Protein AF-A0A562IW17-F1 (afdb_monomer_lite)

Organism: NCBI:txid1181884

pLDDT: mean 77.41, std 18.96, range [35.94, 96.44]

Structure (mmCIF, N/CA/C/O backbone):
data_AF-A0A562IW17-F1
#
_entry.id   AF-A0A562IW17-F1
#
loop_
_atom_site.group_PDB
_atom_site.id
_atom_site.type_symbol
_atom_site.label_atom_id
_atom_site.label_alt_id
_atom_site.label_comp_id
_atom_site.label_asym_id
_atom_site.label_entity_id
_atom_site.label_seq_id
_atom_site.pdbx_PDB_ins_code
_atom_site.Cartn_x
_atom_site.Cartn_y
_atom_site.Cartn_z
_atom_site.occupancy
_atom_site.B_iso_or_equiv
_atom_site.auth_seq_id
_atom_site.auth_comp_id
_atom_site.auth_asym_id
_atom_site.auth_atom_id
_atom_site.pdbx_PDB_model_num
ATOM 1 N N . MET A 1 1 ? 19.252 6.680 4.451 1.00 44.06 1 MET A N 1
ATOM 2 C CA . MET A 1 1 ? 18.590 5.491 5.028 1.00 44.06 1 MET A CA 1
ATOM 3 C C . MET A 1 1 ? 17.236 5.353 4.352 1.00 44.06 1 MET A C 1
ATOM 5 O O . MET A 1 1 ? 16.424 6.248 4.563 1.00 44.06 1 MET A O 1
ATOM 9 N N . PRO A 1 2 ? 16.990 4.347 3.496 1.00 60.38 2 PRO A N 1
ATOM 10 C CA . PRO A 1 2 ? 15.652 4.152 2.946 1.00 60.38 2 PRO A CA 1
ATOM 11 C C . PRO A 1 2 ? 14.696 3.833 4.102 1.00 60.38 2 PRO A C 1
ATOM 13 O O . PRO A 1 2 ? 14.867 2.837 4.803 1.00 60.38 2 PRO A O 1
ATOM 16 N N . PHE A 1 3 ? 13.735 4.721 4.358 1.00 70.06 3 PHE A N 1
ATOM 17 C CA . PHE A 1 3 ? 12.690 4.489 5.348 1.00 70.06 3 PHE A CA 1
ATOM 18 C C . PHE A 1 3 ? 11.500 3.874 4.619 1.00 70.06 3 PHE A C 1
ATOM 20 O O . PHE A 1 3 ? 10.730 4.577 3.974 1.00 70.06 3 PHE A O 1
ATOM 27 N N . THR A 1 4 ? 11.361 2.554 4.715 1.00 71.38 4 THR A N 1
ATOM 28 C CA . THR A 1 4 ? 10.286 1.774 4.072 1.00 71.38 4 THR A CA 1
ATOM 29 C C . THR A 1 4 ? 8.886 2.273 4.436 1.00 71.38 4 THR A C 1
ATOM 31 O O . THR A 1 4 ? 7.946 2.148 3.657 1.00 71.38 4 THR A O 1
ATOM 34 N N . LEU A 1 5 ? 8.742 2.896 5.608 1.00 81.00 5 LEU A N 1
ATOM 35 C CA . LEU A 1 5 ? 7.483 3.466 6.078 1.00 81.00 5 LEU A CA 1
ATOM 36 C C . LEU A 1 5 ? 7.289 4.944 5.693 1.00 81.00 5 LEU A C 1
ATOM 38 O O . LEU A 1 5 ? 6.293 5.537 6.101 1.00 81.00 5 LEU A O 1
ATOM 42 N N . ALA A 1 6 ? 8.190 5.554 4.912 1.00 88.25 6 ALA A N 1
ATOM 43 C CA . ALA A 1 6 ? 8.067 6.955 4.493 1.00 88.25 6 ALA A CA 1
ATOM 44 C C . ALA A 1 6 ? 6.806 7.177 3.656 1.00 88.25 6 ALA A C 1
ATOM 46 O O . ALA A 1 6 ? 6.032 8.094 3.925 1.00 88.25 6 ALA A O 1
ATOM 47 N N . HIS A 1 7 ? 6.567 6.291 2.693 1.00 88.88 7 HIS A N 1
ATOM 48 C CA . HIS A 1 7 ? 5.412 6.339 1.808 1.00 88.88 7 HIS A CA 1
ATOM 49 C C . HIS A 1 7 ? 4.069 6.258 2.553 1.00 88.88 7 HIS A C 1
ATOM 51 O O . HIS A 1 7 ? 3.273 7.197 2.445 1.00 88.88 7 HIS A O 1
ATOM 57 N N . PRO A 1 8 ? 3.808 5.235 3.392 1.00 90.12 8 PRO A N 1
ATOM 58 C CA . PRO A 1 8 ? 2.576 5.207 4.174 1.00 90.12 8 PRO A CA 1
ATOM 59 C C . PRO A 1 8 ? 2.509 6.333 5.219 1.00 90.12 8 PRO A C 1
ATOM 61 O O . PRO A 1 8 ? 1.413 6.778 5.564 1.00 90.12 8 PRO A O 1
ATOM 64 N N . ALA A 1 9 ? 3.647 6.842 5.710 1.00 91.12 9 ALA A N 1
ATOM 65 C CA . ALA A 1 9 ? 3.659 8.005 6.595 1.00 91.12 9 ALA A CA 1
ATOM 66 C C . ALA A 1 9 ? 3.199 9.289 5.878 1.00 91.12 9 ALA A C 1
ATOM 68 O O . ALA A 1 9 ? 2.490 10.101 6.476 1.00 91.12 9 ALA A O 1
ATOM 69 N N . ALA A 1 10 ? 3.530 9.454 4.594 1.00 92.00 10 ALA A N 1
ATOM 70 C CA . ALA A 1 10 ? 3.146 10.621 3.799 1.00 92.00 10 ALA A CA 1
ATOM 71 C C . ALA A 1 10 ? 1.622 10.758 3.633 1.00 92.00 10 ALA A C 1
ATOM 73 O O . ALA A 1 10 ? 1.105 11.872 3.552 1.00 92.00 10 ALA A O 1
ATOM 74 N N . VAL A 1 11 ? 0.880 9.643 3.651 1.00 93.50 11 VAL A N 1
ATOM 75 C CA . VAL A 1 11 ? -0.589 9.653 3.531 1.00 93.50 11 VAL A CA 1
ATOM 76 C C . VAL A 1 11 ? -1.324 9.792 4.870 1.00 93.50 11 VAL A C 1
ATOM 78 O O . VAL A 1 11 ? -2.547 9.944 4.875 1.00 93.50 11 VAL A O 1
ATOM 81 N N . LEU A 1 12 ? -0.620 9.810 6.013 1.00 92.88 12 LEU A N 1
ATOM 82 C CA . LEU A 1 12 ? -1.234 9.966 7.343 1.00 92.88 12 LEU A CA 1
ATOM 83 C C . LEU A 1 12 ? -2.158 11.194 7.469 1.00 92.88 12 LEU A C 1
ATOM 85 O O . LEU A 1 12 ? -3.238 11.050 8.052 1.00 92.88 12 LEU A O 1
ATOM 89 N N . PRO A 1 13 ? -1.821 12.384 6.928 1.00 92.38 13 PRO A N 1
ATOM 90 C CA . PRO A 1 13 ? -2.718 13.538 6.982 1.00 92.38 13 PRO A CA 1
ATOM 91 C C . PRO A 1 13 ? -4.036 13.303 6.228 1.00 92.38 13 PRO A C 1
ATOM 93 O O . PRO A 1 13 ? -5.086 13.786 6.658 1.00 92.38 13 PRO A O 1
ATOM 96 N N . LEU A 1 14 ? -4.003 12.513 5.147 1.00 91.38 14 LEU A N 1
ATOM 97 C CA . LEU A 1 14 ? -5.169 12.198 4.320 1.00 91.38 14 LEU A CA 1
ATOM 98 C C . LEU A 1 14 ? -6.089 11.161 4.976 1.00 91.38 14 LEU A C 1
ATOM 100 O O . LEU A 1 14 ? -7.264 11.091 4.624 1.00 91.38 14 LEU A O 1
ATOM 104 N N . LEU A 1 15 ? -5.625 10.419 5.986 1.00 89.75 15 LEU A N 1
ATOM 105 C CA . LEU A 1 15 ? -6.469 9.471 6.729 1.00 89.75 15 LEU A CA 1
ATOM 106 C C . LEU A 1 15 ? -7.619 10.146 7.496 1.00 89.75 15 LEU A C 1
ATOM 108 O O . LEU A 1 15 ? -8.542 9.473 7.952 1.00 89.7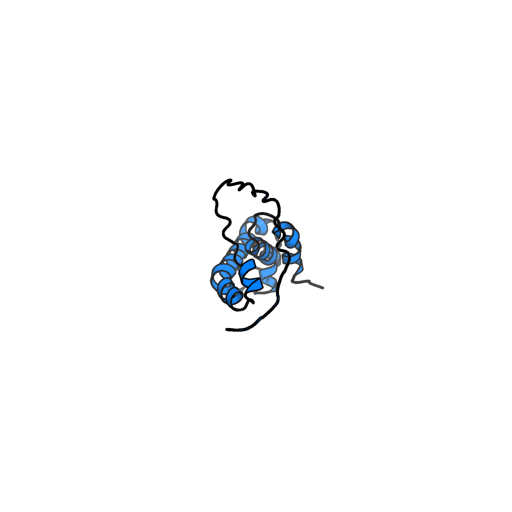5 15 LEU A O 1
ATOM 112 N N . ARG A 1 16 ? -7.578 11.476 7.649 1.00 87.81 16 ARG A N 1
ATOM 113 C CA . ARG A 1 16 ? -8.654 12.277 8.258 1.00 87.81 16 ARG A CA 1
ATOM 114 C C . ARG A 1 16 ? -9.785 12.622 7.276 1.00 87.81 16 ARG A C 1
ATOM 116 O O . ARG A 1 16 ? -10.794 13.187 7.690 1.00 87.81 16 ARG A O 1
ATOM 123 N N . THR A 1 17 ? -9.618 12.307 5.994 1.00 90.38 17 THR A N 1
ATOM 124 C CA . THR A 1 17 ? -10.589 12.552 4.914 1.00 90.38 17 THR A CA 1
ATOM 125 C C . THR A 1 17 ? -11.526 11.340 4.741 1.00 90.38 17 THR A C 1
ATOM 127 O O . THR A 1 17 ? -11.304 10.305 5.372 1.00 90.38 17 THR A O 1
ATOM 130 N N . PRO A 1 18 ? -12.594 11.408 3.918 1.00 90.31 18 PRO A N 1
ATOM 131 C CA . PRO A 1 18 ? -13.452 10.244 3.662 1.00 90.31 18 PRO A CA 1
ATOM 132 C C . PRO A 1 18 ? -12.815 9.167 2.762 1.00 90.31 18 PRO A C 1
ATOM 134 O O . PRO A 1 18 ? -13.495 8.204 2.410 1.00 90.31 18 PRO A O 1
ATOM 137 N N . LEU A 1 19 ? -11.544 9.308 2.374 1.00 90.12 19 LEU A N 1
ATOM 138 C CA . LEU A 1 19 ? -10.837 8.327 1.554 1.00 90.12 19 LEU A CA 1
ATOM 139 C C . LEU A 1 19 ? -10.591 7.022 2.324 1.00 90.12 19 LEU A C 1
ATOM 141 O O . LEU A 1 19 ? -10.396 7.021 3.539 1.00 90.12 19 LEU A O 1
ATOM 145 N N . ALA A 1 20 ? -10.575 5.899 1.605 1.00 91.38 20 ALA A N 1
ATOM 146 C CA . ALA A 1 20 ? -10.315 4.593 2.198 1.00 91.38 20 ALA A CA 1
ATOM 147 C C . ALA A 1 20 ? -8.844 4.491 2.661 1.00 91.38 20 ALA A C 1
ATOM 149 O O . ALA A 1 20 ? -7.947 4.529 1.814 1.00 91.38 20 ALA A O 1
ATOM 150 N N . PRO A 1 21 ? -8.565 4.291 3.968 1.00 91.81 21 PRO A N 1
ATOM 151 C CA . PRO A 1 21 ? -7.195 4.221 4.484 1.00 91.81 21 PRO A CA 1
ATOM 152 C C . PRO A 1 21 ? -6.334 3.155 3.803 1.00 91.81 21 PRO A C 1
ATOM 154 O O . PRO A 1 21 ? -5.180 3.403 3.471 1.00 91.81 21 PRO A O 1
ATOM 157 N N . SER A 1 22 ? -6.908 1.976 3.545 1.00 93.06 22 SER A N 1
ATOM 158 C CA . SER A 1 22 ? -6.206 0.880 2.874 1.00 93.06 22 SER A CA 1
ATOM 159 C C . SER A 1 22 ? -5.842 1.213 1.427 1.00 93.06 22 SER A C 1
ATOM 161 O O . SER A 1 22 ? -4.802 0.768 0.960 1.00 93.06 22 SER A O 1
ATOM 163 N N . ALA A 1 23 ? -6.664 2.005 0.730 1.00 93.75 23 ALA A N 1
ATOM 164 C CA . ALA A 1 23 ? -6.375 2.435 -0.637 1.00 93.75 23 ALA A CA 1
ATOM 165 C C . ALA A 1 23 ? -5.252 3.479 -0.669 1.00 93.75 23 ALA A C 1
ATOM 167 O O . ALA A 1 23 ? -4.363 3.385 -1.507 1.00 93.75 23 ALA A O 1
ATOM 168 N N . LEU A 1 24 ? -5.249 4.424 0.280 1.00 94.00 24 LEU A N 1
ATOM 169 C CA . LEU A 1 24 ? -4.173 5.409 0.425 1.00 94.00 24 LEU A CA 1
ATOM 170 C C . LEU A 1 24 ? -2.821 4.737 0.685 1.00 94.00 24 LEU A C 1
ATOM 172 O O . LEU A 1 24 ? -1.833 5.066 0.037 1.00 94.00 24 LEU A O 1
ATOM 176 N N . VAL A 1 25 ? -2.791 3.764 1.598 1.00 94.12 25 VAL A N 1
ATOM 177 C CA . VAL A 1 25 ? -1.572 3.002 1.896 1.00 94.12 25 VAL A CA 1
ATOM 178 C C . VAL A 1 25 ? -1.142 2.169 0.687 1.00 94.12 25 VAL A C 1
ATOM 180 O O . VAL A 1 25 ? 0.014 2.259 0.285 1.00 94.12 25 VAL A O 1
ATOM 183 N N . ALA A 1 26 ? -2.059 1.415 0.070 1.00 94.62 26 ALA A N 1
ATOM 184 C CA . ALA A 1 26 ? -1.745 0.596 -1.102 1.00 94.62 26 ALA A CA 1
ATOM 185 C C . ALA A 1 26 ? -1.198 1.433 -2.270 1.00 94.62 26 ALA A C 1
ATOM 187 O O . ALA A 1 26 ? -0.183 1.062 -2.848 1.00 94.62 26 ALA A O 1
ATOM 188 N N . GLY A 1 27 ? -1.812 2.583 -2.566 1.00 93.19 27 GLY A N 1
ATOM 189 C CA . GLY A 1 27 ? -1.333 3.500 -3.602 1.00 93.19 27 GLY A CA 1
ATOM 190 C C . GLY A 1 27 ? 0.024 4.122 -3.270 1.00 93.19 27 GLY A C 1
ATOM 191 O O . GLY A 1 27 ? 0.867 4.228 -4.148 1.00 93.19 27 GLY A O 1
ATOM 192 N N . SER A 1 28 ? 0.278 4.466 -2.002 1.00 93.81 28 SER A N 1
ATOM 193 C CA . SER A 1 28 ? 1.581 5.015 -1.595 1.00 93.81 28 SER A CA 1
ATOM 194 C C . SER A 1 28 ? 2.733 4.013 -1.729 1.00 93.81 28 SER A C 1
ATOM 196 O O . SER A 1 28 ? 3.859 4.419 -1.977 1.00 93.81 28 SER A O 1
ATOM 198 N N . VAL A 1 29 ? 2.458 2.714 -1.570 1.00 93.56 29 VAL A N 1
ATOM 199 C CA . VAL A 1 29 ? 3.466 1.640 -1.629 1.00 93.56 29 VAL A CA 1
ATOM 200 C C . VAL A 1 29 ? 3.630 1.076 -3.047 1.00 93.56 29 VAL A C 1
ATOM 202 O O . VAL A 1 29 ? 4.654 0.471 -3.346 1.00 93.56 29 VAL A O 1
ATOM 205 N N . ALA A 1 30 ? 2.646 1.276 -3.928 1.00 93.69 30 ALA A N 1
ATOM 206 C CA . ALA A 1 30 ? 2.629 0.734 -5.285 1.00 93.69 30 ALA A CA 1
ATOM 207 C C . ALA A 1 30 ? 3.903 1.001 -6.119 1.00 93.69 30 ALA A C 1
ATOM 209 O O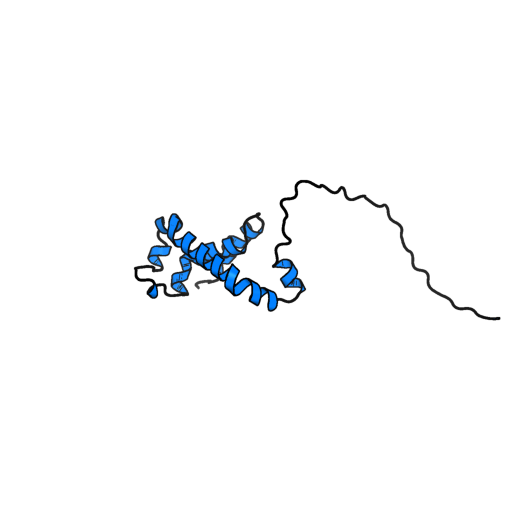 . ALA A 1 30 ? 4.448 0.019 -6.631 1.00 93.69 30 ALA A O 1
ATOM 210 N N . PRO A 1 31 ? 4.431 2.241 -6.229 1.00 90.25 31 PRO A N 1
ATOM 211 C CA . PRO A 1 31 ? 5.605 2.500 -7.070 1.00 90.25 31 PRO A CA 1
ATOM 212 C C . PRO A 1 31 ? 6.888 1.835 -6.543 1.00 90.25 31 PRO A C 1
ATOM 214 O O . PRO A 1 31 ? 7.794 1.525 -7.316 1.00 90.25 31 PRO A O 1
ATOM 217 N N . ASP A 1 32 ? 6.945 1.539 -5.242 1.00 89.75 32 ASP A N 1
ATOM 218 C CA . ASP A 1 32 ? 8.075 0.867 -4.595 1.00 89.75 32 ASP A CA 1
ATOM 219 C C . ASP A 1 32 ? 7.974 -0.662 -4.626 1.00 89.75 32 ASP A C 1
ATOM 221 O O . ASP A 1 32 ? 8.910 -1.349 -4.214 1.00 89.75 32 ASP A O 1
ATOM 225 N N . LEU A 1 33 ? 6.855 -1.234 -5.085 1.00 89.50 33 LEU A N 1
ATOM 226 C CA . LEU A 1 33 ? 6.658 -2.683 -5.069 1.00 89.50 33 LEU A CA 1
ATOM 227 C C . LEU A 1 33 ? 7.820 -3.471 -5.707 1.00 89.50 33 LEU A C 1
ATOM 229 O O . LEU A 1 33 ? 8.225 -4.461 -5.089 1.00 89.50 33 LEU A O 1
ATOM 233 N N . PRO A 1 34 ? 8.413 -3.046 -6.848 1.00 88.25 34 PRO A N 1
ATOM 234 C CA . PRO A 1 34 ? 9.539 -3.755 -7.459 1.00 88.25 34 PRO A CA 1
ATOM 235 C C . PRO A 1 34 ? 10.772 -3.881 -6.552 1.00 88.25 34 PRO A C 1
ATOM 237 O O . PRO A 1 34 ? 11.588 -4.778 -6.757 1.00 88.25 34 PRO A O 1
ATOM 240 N N . TYR A 1 35 ? 10.910 -3.014 -5.541 1.00 86.31 35 TYR A N 1
ATOM 241 C CA . TYR A 1 35 ? 11.977 -3.104 -4.544 1.00 86.31 35 TYR A CA 1
ATOM 242 C C . TYR A 1 35 ? 11.760 -4.266 -3.559 1.00 86.31 35 TYR A C 1
ATOM 244 O O . TYR A 1 35 ? 12.720 -4.893 -3.116 1.00 86.31 35 TYR A O 1
ATOM 252 N N . TYR A 1 36 ? 10.504 -4.572 -3.215 1.00 84.44 36 TYR A N 1
ATOM 253 C CA . TYR A 1 36 ? 10.152 -5.611 -2.236 1.00 84.44 36 TYR A CA 1
ATOM 254 C C . TYR A 1 36 ? 9.862 -6.969 -2.873 1.00 84.44 36 TYR A C 1
ATOM 256 O O . TYR A 1 36 ? 10.137 -8.011 -2.280 1.00 84.44 36 TYR A O 1
ATOM 264 N N . ALA A 1 37 ? 9.277 -6.958 -4.066 1.00 85.69 37 ALA A N 1
ATOM 265 C CA . ALA A 1 37 ? 8.905 -8.146 -4.808 1.00 85.69 37 ALA A CA 1
ATOM 266 C C . ALA A 1 37 ? 9.289 -7.939 -6.269 1.00 85.69 37 ALA A C 1
ATOM 268 O O . ALA A 1 37 ? 8.709 -7.102 -6.959 1.00 85.69 37 ALA A O 1
ATOM 269 N N . SER A 1 38 ? 10.257 -8.723 -6.745 1.00 82.88 38 SER A N 1
ATOM 270 C CA . SER A 1 38 ? 10.614 -8.713 -8.161 1.00 82.88 38 SER A CA 1
ATOM 271 C C . SER A 1 38 ? 9.384 -9.065 -8.997 1.00 82.88 38 SER A C 1
ATOM 273 O O . SER A 1 38 ? 8.755 -10.101 -8.780 1.00 82.88 38 SER A O 1
ATOM 275 N N . LEU A 1 39 ? 9.051 -8.203 -9.957 1.00 82.25 39 LEU A N 1
ATOM 276 C CA . LEU A 1 39 ? 7.972 -8.415 -10.925 1.00 82.25 39 LEU A CA 1
ATOM 277 C C . LEU A 1 39 ? 8.482 -9.036 -12.234 1.00 82.25 39 LEU A C 1
ATOM 279 O O . LEU A 1 39 ? 7.716 -9.192 -13.179 1.00 82.25 39 LEU A O 1
ATOM 283 N N . GLN A 1 40 ? 9.758 -9.436 -12.295 1.00 80.06 40 GLN A N 1
ATOM 284 C CA . GLN A 1 40 ? 10.376 -10.005 -13.501 1.00 80.06 40 GLN A CA 1
ATOM 285 C C . GLN A 1 40 ? 9.659 -11.266 -14.009 1.00 80.06 40 GLN A C 1
ATOM 287 O O . GLN A 1 40 ? 9.683 -11.559 -15.201 1.00 80.06 40 GLN A O 1
ATOM 292 N N . TRP A 1 41 ? 8.983 -11.996 -13.120 1.00 79.94 41 TRP A N 1
ATOM 293 C CA . TRP A 1 41 ? 8.214 -13.190 -13.468 1.00 79.94 41 TRP A CA 1
ATOM 294 C C . TRP A 1 41 ? 6.932 -12.896 -14.267 1.00 79.94 41 TRP A C 1
ATOM 296 O O . TRP A 1 41 ? 6.384 -13.823 -14.858 1.00 79.94 41 TRP A O 1
ATOM 306 N N . LEU A 1 42 ? 6.459 -11.641 -14.327 1.00 79.50 42 LEU A N 1
ATOM 307 C CA . LEU A 1 42 ? 5.307 -11.255 -15.158 1.00 79.50 42 LEU A CA 1
ATOM 308 C C . LEU A 1 42 ? 5.663 -11.146 -16.650 1.00 79.50 42 LEU A C 1
ATOM 310 O O . LEU A 1 42 ? 4.753 -11.078 -17.470 1.00 79.50 42 LEU A O 1
ATOM 314 N N . GLY A 1 43 ? 6.954 -11.149 -17.002 1.00 71.62 43 GLY A N 1
ATOM 315 C CA . GLY A 1 43 ? 7.428 -10.977 -18.375 1.00 71.62 43 GLY A CA 1
ATOM 316 C C . GLY A 1 43 ? 7.286 -9.532 -18.860 1.00 71.62 43 GLY A C 1
ATOM 317 O O . GLY A 1 43 ? 6.194 -9.071 -19.154 1.00 71.62 43 GLY A O 1
ATOM 318 N N . GLY A 1 44 ? 8.402 -8.812 -18.963 1.00 77.31 44 GLY A N 1
ATOM 319 C CA . GLY A 1 44 ? 8.436 -7.385 -19.304 1.00 77.31 44 GLY A CA 1
ATOM 3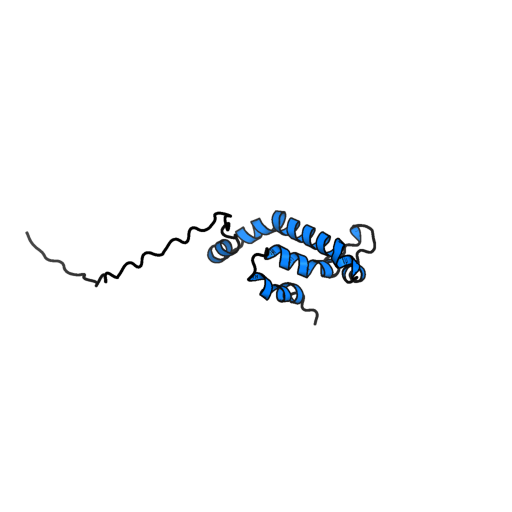20 C C . GLY A 1 44 ? 9.379 -6.615 -18.381 1.00 77.31 44 GLY A C 1
ATOM 321 O O . GLY A 1 44 ? 9.831 -7.150 -17.368 1.00 77.31 44 GLY A O 1
ATOM 322 N N . ASP A 1 45 ? 9.691 -5.363 -18.722 1.00 82.25 45 ASP A N 1
ATOM 323 C CA . ASP A 1 45 ? 10.615 -4.527 -17.940 1.00 82.25 45 ASP A CA 1
ATOM 324 C C . ASP A 1 45 ? 9.899 -3.762 -16.811 1.00 82.25 45 ASP A C 1
ATOM 326 O O . ASP A 1 45 ? 9.931 -2.537 -16.722 1.00 82.25 45 ASP A O 1
ATOM 330 N N . TYR A 1 46 ? 9.192 -4.497 -15.947 1.00 82.69 46 TYR A N 1
ATOM 331 C CA . TYR A 1 46 ? 8.469 -3.942 -14.795 1.00 82.69 46 TYR A CA 1
ATOM 332 C C . TYR A 1 46 ? 9.419 -3.696 -13.618 1.00 82.69 46 TYR A C 1
ATOM 334 O O . TYR A 1 46 ? 9.362 -4.367 -12.584 1.00 82.69 46 TYR A O 1
ATOM 342 N N . ASN A 1 47 ? 10.347 -2.766 -13.815 1.00 86.00 47 ASN A N 1
ATOM 343 C CA . ASN A 1 47 ? 11.383 -2.424 -12.852 1.00 86.00 47 ASN A CA 1
ATOM 344 C C . ASN A 1 47 ? 11.041 -1.138 -12.074 1.00 86.00 47 ASN A C 1
ATOM 346 O O . ASN A 1 47 ? 10.030 -0.477 -12.316 1.00 86.00 47 ASN A O 1
ATOM 350 N N . LEU A 1 48 ? 11.911 -0.786 -11.125 1.00 87.19 48 LEU A N 1
ATOM 351 C CA . LEU A 1 48 ? 11.752 0.414 -10.305 1.00 87.19 48 LEU A CA 1
ATOM 352 C C . LEU A 1 48 ? 11.829 1.709 -11.133 1.00 87.19 48 LEU A C 1
ATOM 354 O O . LEU A 1 48 ? 11.176 2.690 -10.802 1.00 87.19 48 LEU A O 1
ATOM 358 N N . THR A 1 49 ? 12.612 1.723 -12.214 1.00 87.81 49 THR A N 1
ATOM 359 C CA . THR A 1 49 ? 12.698 2.870 -13.126 1.00 87.81 49 THR A CA 1
ATOM 360 C C . THR A 1 49 ? 11.358 3.113 -13.811 1.00 87.81 49 THR A C 1
ATOM 362 O O . THR A 1 49 ? 10.892 4.247 -13.826 1.00 87.81 49 THR A O 1
ATOM 365 N N . LEU A 1 50 ? 10.698 2.05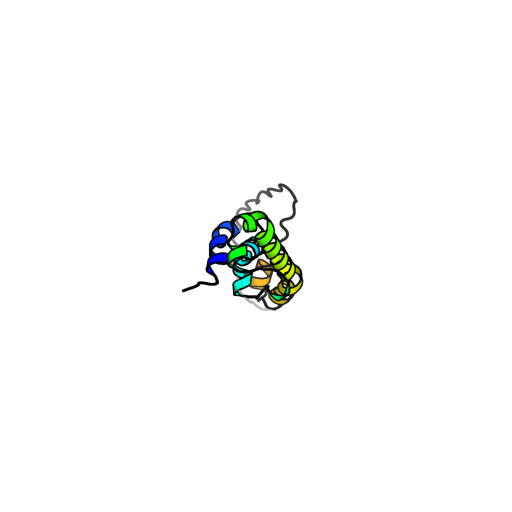5 -14.294 1.00 88.50 50 LEU A N 1
ATOM 366 C CA . LEU A 1 50 ? 9.398 2.149 -14.945 1.00 88.50 50 LEU A CA 1
ATOM 367 C C . LEU A 1 50 ? 8.332 2.667 -13.980 1.00 88.50 50 LEU A C 1
ATOM 369 O O . LEU A 1 50 ? 7.570 3.546 -14.356 1.00 88.50 50 LEU A O 1
ATOM 373 N N . THR A 1 51 ? 8.271 2.189 -12.735 1.00 88.62 51 THR A N 1
ATOM 374 C CA . THR A 1 51 ? 7.289 2.700 -11.757 1.00 88.62 51 THR A CA 1
ATOM 375 C C . THR A 1 51 ? 7.553 4.143 -11.317 1.00 88.62 51 THR A C 1
ATOM 377 O O . THR A 1 51 ? 6.658 4.796 -10.799 1.00 88.62 51 THR A O 1
ATOM 380 N N . HIS A 1 52 ? 8.754 4.675 -11.558 1.00 92.12 52 HIS A N 1
ATOM 381 C CA . HIS A 1 52 ? 9.102 6.073 -11.283 1.00 92.12 52 HIS A CA 1
ATOM 382 C C . HIS A 1 52 ? 9.019 6.979 -12.528 1.00 92.12 52 HIS A C 1
ATOM 384 O O . HIS A 1 52 ? 9.362 8.162 -12.460 1.00 92.12 52 HIS A O 1
ATOM 390 N N . GLU A 1 53 ? 8.543 6.458 -13.661 1.00 92.19 53 GLU A N 1
ATOM 391 C CA . GLU A 1 53 ? 8.196 7.250 -14.842 1.00 92.19 53 GLU A CA 1
ATOM 392 C C . GLU A 1 53 ? 6.904 8.042 -14.613 1.00 92.19 53 GLU A C 1
ATOM 394 O O . GLU A 1 53 ? 5.933 7.550 -14.037 1.00 92.19 53 GLU A O 1
ATOM 399 N N . TRP A 1 54 ? 6.827 9.254 -15.168 1.00 94.00 54 TRP A N 1
ATOM 400 C CA . TRP A 1 54 ? 5.617 10.078 -15.061 1.00 94.00 54 TRP A CA 1
ATOM 401 C C . TRP A 1 54 ? 4.378 9.406 -15.669 1.00 94.00 54 TRP A C 1
ATOM 403 O O . TRP A 1 54 ? 3.263 9.563 -15.172 1.00 94.00 54 TRP A O 1
ATOM 413 N N . SER A 1 55 ? 4.567 8.640 -16.745 1.00 93.75 55 SER A N 1
ATOM 414 C CA . SER A 1 55 ? 3.473 7.925 -17.403 1.00 93.75 55 SER A CA 1
ATOM 415 C C . SER A 1 55 ? 2.851 6.861 -16.492 1.00 93.75 55 SER A C 1
ATOM 417 O O . SER A 1 55 ? 1.633 6.681 -16.510 1.00 93.75 55 SER A O 1
ATOM 419 N N . SER A 1 56 ? 3.657 6.206 -15.654 1.00 92.06 56 SER A N 1
ATOM 420 C CA . SER A 1 56 ? 3.248 5.095 -14.788 1.00 92.06 56 SER A CA 1
ATOM 421 C C . SER A 1 56 ? 2.241 5.489 -13.720 1.00 92.06 56 SER A C 1
ATOM 423 O O . SER A 1 56 ? 1.352 4.692 -13.414 1.00 92.06 56 SER A O 1
ATOM 425 N N . VAL A 1 57 ? 2.263 6.749 -13.281 1.00 91.69 57 VAL A N 1
ATOM 426 C CA . VAL A 1 57 ? 1.268 7.321 -12.360 1.00 91.69 57 VAL A CA 1
ATOM 427 C C . VAL A 1 57 ? -0.162 7.164 -12.893 1.00 91.69 57 VAL A C 1
ATOM 429 O O . VAL A 1 57 ? -1.113 7.048 -12.120 1.00 91.69 57 VAL A O 1
ATOM 432 N N . LEU A 1 58 ? -0.339 7.147 -14.218 1.00 93.69 58 LEU A N 1
ATOM 433 C CA . LEU A 1 58 ? -1.656 7.093 -14.854 1.00 93.69 58 LEU A CA 1
ATOM 434 C C . LEU A 1 58 ? -2.185 5.672 -15.067 1.00 93.69 58 LEU A C 1
ATOM 436 O O . LEU A 1 58 ? -3.391 5.508 -15.250 1.00 93.69 58 LEU A O 1
ATOM 440 N N . TRP A 1 59 ? -1.324 4.651 -15.065 1.00 93.19 59 TRP A N 1
ATOM 441 C CA . TRP A 1 59 ? -1.739 3.288 -15.417 1.00 93.19 59 TRP A CA 1
ATOM 442 C C . TRP A 1 59 ? -1.089 2.208 -14.551 1.00 93.19 59 TRP A C 1
ATOM 444 O O . TRP A 1 59 ? -1.807 1.400 -13.965 1.00 93.19 59 TRP A O 1
ATOM 454 N N . LEU A 1 60 ? 0.238 2.193 -14.435 1.00 92.75 60 LEU A N 1
ATOM 455 C CA . LEU A 1 60 ? 0.970 1.113 -13.778 1.00 92.75 60 LEU A CA 1
ATOM 456 C C . LEU A 1 60 ? 0.814 1.168 -12.257 1.00 92.75 60 LEU A C 1
ATOM 458 O O . LEU A 1 60 ? 0.374 0.192 -11.652 1.00 92.75 60 LEU A O 1
ATOM 462 N N . ASP A 1 61 ? 1.100 2.314 -11.646 1.00 92.81 61 ASP A N 1
ATOM 463 C CA . ASP A 1 61 ? 0.988 2.503 -10.198 1.00 92.81 61 ASP A CA 1
ATOM 464 C C . ASP A 1 61 ? -0.444 2.301 -9.682 1.00 92.81 61 ASP A C 1
ATOM 466 O O . ASP A 1 61 ? -0.619 1.588 -8.688 1.00 92.81 61 ASP A O 1
ATOM 470 N N . PRO A 1 62 ? -1.505 2.831 -10.333 1.00 94.31 62 PRO A N 1
ATOM 471 C CA . PRO A 1 62 ? -2.867 2.534 -9.910 1.00 94.31 62 PRO A CA 1
ATOM 472 C C . PRO A 1 62 ? -3.236 1.062 -10.122 1.00 94.31 62 PRO A C 1
ATOM 474 O O . PRO A 1 62 ? -3.946 0.507 -9.282 1.00 94.31 62 PRO A O 1
ATOM 477 N N . LEU A 1 63 ? -2.743 0.395 -11.174 1.00 94.44 63 LEU A N 1
ATOM 478 C CA . LEU A 1 63 ? -2.972 -1.041 -11.372 1.00 94.44 63 LEU A CA 1
ATOM 479 C C . LEU A 1 63 ? -2.329 -1.864 -10.248 1.00 94.44 63 LEU A C 1
ATOM 481 O O . LEU A 1 63 ? -2.997 -2.700 -9.637 1.00 94.44 63 LEU A O 1
ATOM 485 N N . ILE A 1 64 ? -1.065 -1.584 -9.922 1.00 93.56 64 ILE A N 1
ATOM 486 C CA . ILE A 1 64 ? -0.353 -2.215 -8.807 1.00 93.56 64 ILE A CA 1
ATOM 487 C C . ILE A 1 64 ? -1.084 -1.936 -7.487 1.00 93.56 64 ILE A C 1
ATOM 489 O O . ILE A 1 64 ? -1.356 -2.861 -6.718 1.00 93.56 64 ILE A O 1
ATOM 493 N N . GLY A 1 65 ? -1.466 -0.682 -7.237 1.00 94.62 65 GLY A N 1
ATOM 494 C CA . GLY A 1 65 ? -2.203 -0.278 -6.042 1.00 94.62 65 GLY A CA 1
ATOM 495 C C . GLY A 1 65 ? -3.547 -0.998 -5.898 1.00 94.62 65 GLY A C 1
ATOM 496 O O . GLY A 1 65 ? -3.900 -1.427 -4.798 1.00 94.62 65 GLY A O 1
ATOM 497 N N . LEU A 1 66 ? -4.280 -1.198 -6.999 1.00 96.44 66 LEU A N 1
ATOM 498 C CA . LEU A 1 66 ? -5.529 -1.966 -7.017 1.00 96.44 66 LEU A CA 1
ATOM 499 C C . LEU A 1 66 ? -5.298 -3.446 -6.707 1.00 96.44 66 LEU A C 1
ATOM 501 O O . LEU A 1 66 ? -6.053 -4.018 -5.919 1.00 96.44 66 LEU A O 1
ATOM 505 N N . VAL A 1 67 ? -4.251 -4.055 -7.268 1.00 95.19 67 VAL A N 1
ATOM 506 C CA . VAL A 1 67 ? -3.878 -5.447 -6.968 1.00 95.19 67 VAL A CA 1
ATOM 507 C C . VAL A 1 67 ? -3.515 -5.601 -5.489 1.00 95.19 67 VAL A C 1
ATOM 509 O O . VAL A 1 67 ? -4.031 -6.503 -4.828 1.00 95.19 67 VAL A O 1
ATOM 512 N N . LEU A 1 68 ? -2.706 -4.692 -4.936 1.00 94.81 68 LEU A N 1
ATOM 513 C CA . LEU A 1 68 ? -2.355 -4.677 -3.510 1.00 94.81 68 LEU A CA 1
ATOM 514 C C . LEU A 1 68 ? -3.592 -4.517 -2.624 1.00 94.81 68 LEU A C 1
ATOM 516 O O . LEU A 1 68 ? -3.751 -5.239 -1.637 1.00 94.81 68 LEU A O 1
ATOM 520 N N . LEU A 1 69 ? -4.488 -3.597 -2.981 1.00 96.19 69 LEU A N 1
ATOM 521 C CA . LEU A 1 69 ? -5.732 -3.376 -2.254 1.00 96.19 69 LEU A CA 1
ATOM 522 C C . LEU A 1 69 ? -6.629 -4.619 -2.294 1.00 96.19 69 LEU A C 1
ATOM 524 O O . LEU A 1 69 ? -7.171 -5.007 -1.258 1.00 96.19 69 LEU A O 1
ATOM 528 N N . ALA A 1 70 ? -6.767 -5.261 -3.455 1.00 96.12 70 ALA A N 1
ATOM 529 C CA . ALA A 1 70 ? -7.542 -6.487 -3.613 1.00 96.12 70 ALA A CA 1
ATOM 530 C C . ALA A 1 70 ? -6.945 -7.636 -2.789 1.00 96.12 70 ALA A C 1
ATOM 532 O O . ALA A 1 70 ? -7.667 -8.280 -2.024 1.00 96.12 70 ALA A O 1
ATOM 533 N N . ALA A 1 71 ? -5.626 -7.838 -2.864 1.00 94.81 71 ALA A N 1
ATOM 534 C CA . ALA A 1 71 ? -4.915 -8.829 -2.063 1.00 94.81 71 ALA A CA 1
ATOM 535 C C . ALA A 1 71 ? -5.120 -8.579 -0.562 1.00 94.81 71 ALA A C 1
ATOM 537 O O . ALA A 1 71 ? -5.488 -9.491 0.179 1.00 94.81 71 ALA A O 1
ATOM 538 N N . PHE A 1 72 ? -4.985 -7.330 -0.107 1.00 94.00 72 PHE A N 1
ATOM 539 C CA . PHE A 1 72 ? -5.276 -6.960 1.277 1.00 94.00 72 PHE A CA 1
ATOM 540 C C . PHE A 1 72 ? -6.721 -7.287 1.666 1.00 94.00 72 PHE A C 1
ATOM 542 O O . PHE A 1 72 ? -6.977 -7.871 2.721 1.00 94.00 72 PHE A O 1
ATOM 549 N N . GLN A 1 73 ? -7.675 -6.931 0.811 1.00 93.56 73 GLN A N 1
ATOM 550 C CA . GLN A 1 73 ? -9.096 -7.026 1.106 1.00 93.56 73 GLN A CA 1
ATOM 551 C C . GLN A 1 73 ? -9.600 -8.479 1.128 1.00 93.56 73 GLN A C 1
ATOM 553 O O . GLN A 1 73 ? -10.475 -8.795 1.942 1.00 93.56 73 GLN A O 1
ATOM 558 N N . VAL A 1 74 ? -9.046 -9.350 0.282 1.00 94.56 74 VAL A N 1
ATOM 559 C CA . VAL A 1 74 ? -9.439 -10.763 0.163 1.00 94.56 74 VAL A CA 1
ATOM 560 C C . VAL A 1 74 ? -8.628 -11.659 1.098 1.00 94.56 74 VAL A C 1
ATOM 562 O O . VAL A 1 74 ? -9.214 -12.480 1.802 1.00 94.56 74 VAL A O 1
ATOM 565 N N . LEU A 1 75 ? -7.303 -11.489 1.140 1.00 94.50 75 LEU A N 1
ATOM 566 C CA . LEU A 1 75 ? -6.401 -12.423 1.816 1.00 94.50 75 LEU A CA 1
ATOM 567 C C . LEU A 1 75 ? -6.055 -11.984 3.240 1.00 94.50 75 LEU A C 1
ATOM 569 O O . LEU A 1 75 ? -6.116 -12.789 4.164 1.00 94.50 75 LEU A O 1
ATOM 573 N N . PHE A 1 76 ? -5.717 -10.708 3.441 1.00 91.06 76 PHE A N 1
ATOM 574 C CA . PHE A 1 76 ? -5.081 -10.268 4.689 1.00 91.06 76 PHE A CA 1
ATOM 575 C C . PHE A 1 76 ? -6.042 -9.678 5.720 1.00 91.06 76 PHE A C 1
ATOM 577 O O . PHE A 1 76 ? -5.832 -9.844 6.921 1.00 91.06 76 PHE A O 1
ATOM 584 N N . LYS A 1 77 ? -7.121 -9.011 5.303 1.00 90.56 77 LYS A N 1
ATOM 585 C CA . LYS A 1 77 ? -7.992 -8.281 6.238 1.00 90.56 77 LYS A CA 1
ATOM 586 C C . LYS A 1 77 ? -8.607 -9.185 7.304 1.00 90.56 77 LYS A C 1
ATOM 588 O O . LYS A 1 77 ? -8.609 -8.826 8.475 1.00 90.56 77 LYS A O 1
ATOM 593 N N . ARG A 1 78 ? -9.135 -10.348 6.916 1.00 89.25 78 ARG A N 1
ATOM 594 C CA . ARG A 1 78 ? -9.759 -11.299 7.852 1.00 89.25 78 ARG A CA 1
ATOM 595 C C . ARG A 1 78 ? -8.765 -11.857 8.883 1.00 89.25 78 ARG A C 1
ATOM 597 O O . ARG A 1 78 ? -9.062 -11.721 10.069 1.00 89.25 78 ARG A O 1
ATOM 604 N N . PRO A 1 79 ? -7.604 -12.424 8.495 1.00 90.38 79 PRO A N 1
ATOM 605 C CA . PRO A 1 79 ? -6.644 -12.932 9.473 1.00 90.38 79 PRO A CA 1
ATOM 606 C C . PRO A 1 79 ? -6.051 -11.822 10.348 1.00 90.38 79 PRO A C 1
ATOM 608 O O . PRO A 1 79 ? -5.919 -12.012 11.553 1.00 90.38 79 PRO A O 1
ATOM 611 N N . LEU A 1 80 ? -5.778 -10.634 9.794 1.00 89.75 80 LEU A N 1
ATOM 612 C CA . LEU A 1 80 ? -5.284 -9.499 10.584 1.00 89.75 80 LEU A CA 1
ATOM 613 C C . LEU A 1 80 ? -6.294 -9.036 11.639 1.00 89.75 80 LEU A C 1
ATOM 615 O O . LEU A 1 80 ? -5.906 -8.729 12.762 1.00 89.75 80 LEU A O 1
ATOM 619 N N . LEU A 1 81 ? -7.588 -9.009 11.304 1.00 90.12 81 LEU A N 1
ATOM 620 C CA . LEU A 1 81 ? -8.637 -8.685 12.273 1.00 90.12 81 LEU A CA 1
ATOM 621 C C . LEU A 1 81 ? -8.774 -9.756 13.360 1.00 90.12 81 LEU A C 1
ATOM 623 O O . LEU A 1 81 ? -9.042 -9.402 14.504 1.00 90.12 81 LEU A O 1
ATOM 627 N N . ALA A 1 82 ? -8.574 -11.033 13.023 1.00 90.06 82 ALA A N 1
ATOM 628 C CA . ALA A 1 82 ? -8.625 -12.136 13.983 1.00 90.06 82 ALA A CA 1
ATOM 629 C C . ALA A 1 82 ? -7.449 -12.120 14.977 1.00 90.06 82 ALA A C 1
ATOM 631 O O . ALA A 1 82 ? -7.606 -12.541 16.118 1.00 90.06 82 ALA A O 1
ATOM 632 N N . LEU A 1 83 ? -6.289 -11.612 14.555 1.00 91.88 83 LEU A N 1
ATOM 633 C CA . LEU A 1 83 ? -5.103 -11.455 15.404 1.00 91.88 83 LEU A CA 1
ATOM 634 C C . LEU A 1 83 ? -5.155 -10.198 16.287 1.00 91.88 83 LEU A C 1
ATOM 636 O O . LEU A 1 83 ? -4.358 -10.061 17.215 1.00 91.88 83 LEU A O 1
ATOM 640 N N . LEU A 1 84 ? -6.058 -9.258 15.997 1.00 89.62 84 LEU A N 1
ATOM 641 C CA . LEU A 1 84 ? -6.116 -7.980 16.694 1.00 89.62 84 LEU A CA 1
ATOM 642 C C . LEU A 1 84 ? -6.867 -8.109 18.032 1.00 89.62 84 LEU A C 1
ATOM 644 O O . LEU A 1 84 ? -7.938 -8.719 18.079 1.00 89.62 84 LEU A O 1
ATOM 648 N N . PRO A 1 85 ? -6.390 -7.463 19.116 1.00 88.19 85 PRO A N 1
ATOM 649 C CA . PRO A 1 85 ? -7.156 -7.382 20.351 1.00 88.19 85 PRO A CA 1
ATOM 650 C C . PRO A 1 85 ? -8.542 -6.761 20.090 1.00 88.19 85 PRO A C 1
ATOM 652 O O . PRO A 1 85 ? -8.643 -5.834 19.274 1.00 88.19 85 PRO A O 1
ATOM 655 N N . PRO A 1 86 ? -9.602 -7.162 20.819 1.00 80.25 86 PRO A N 1
ATOM 656 C CA . PRO A 1 86 ? -10.972 -6.702 20.557 1.00 80.25 86 PRO A CA 1
ATOM 657 C C . PRO A 1 86 ? -11.123 -5.172 20.498 1.00 80.25 86 PRO A C 1
ATOM 659 O O . PRO A 1 86 ? -11.836 -4.634 19.650 1.00 80.25 86 PRO A O 1
ATOM 662 N N . ALA A 1 87 ? -10.383 -4.452 21.350 1.00 81.44 87 ALA A N 1
ATOM 663 C CA . ALA A 1 87 ? -10.387 -2.990 21.414 1.00 81.44 87 ALA A CA 1
ATOM 664 C C . ALA A 1 87 ? -9.806 -2.296 20.164 1.00 81.44 87 ALA A C 1
ATOM 666 O O . ALA A 1 87 ? -10.098 -1.121 19.921 1.00 81.44 87 ALA A O 1
ATOM 667 N N . ALA A 1 88 ? -8.967 -2.992 19.394 1.00 81.44 88 ALA A N 1
ATOM 668 C CA . ALA A 1 88 ? -8.390 -2.517 18.140 1.00 81.44 88 ALA A CA 1
ATOM 669 C C . ALA A 1 88 ? -9.187 -3.030 16.929 1.00 81.44 88 ALA A C 1
ATOM 671 O O . ALA A 1 88 ? -9.433 -2.260 16.000 1.00 81.44 88 ALA A O 1
ATOM 672 N N . ALA A 1 89 ? -9.674 -4.279 16.966 1.00 78.88 89 ALA A N 1
ATOM 673 C CA . ALA A 1 89 ? -10.505 -4.859 15.906 1.00 78.88 89 ALA A CA 1
ATOM 674 C C . ALA A 1 89 ? -11.768 -4.019 15.646 1.00 78.88 89 ALA A C 1
ATOM 676 O O . ALA A 1 89 ? -12.088 -3.713 14.496 1.00 78.88 89 ALA A O 1
ATOM 677 N N . GLY A 1 90 ? -12.422 -3.541 16.714 1.00 74.62 90 GLY A N 1
ATOM 678 C CA . GLY A 1 90 ? -13.596 -2.667 16.616 1.00 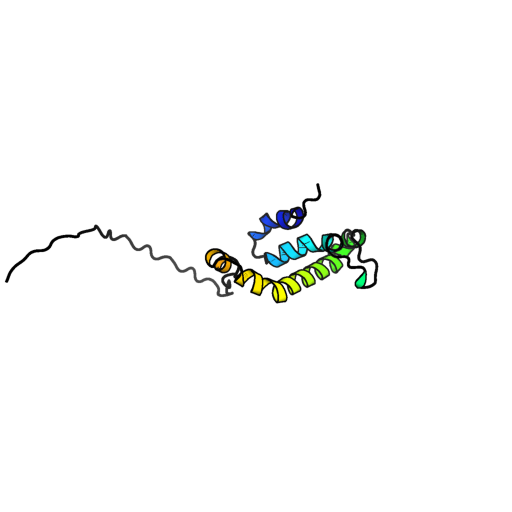74.62 90 GLY A CA 1
ATOM 679 C C . GLY A 1 90 ? -13.330 -1.291 15.988 1.00 74.62 90 GLY A C 1
ATOM 680 O O . GLY A 1 90 ? -14.270 -0.646 15.537 1.00 74.62 90 GLY A O 1
ATOM 681 N N . ARG A 1 91 ? -12.068 -0.837 15.928 1.00 75.88 91 ARG A N 1
ATOM 682 C CA . ARG A 1 91 ? -11.671 0.415 15.249 1.00 75.88 91 ARG A CA 1
ATOM 683 C C . ARG A 1 91 ? -11.252 0.190 13.796 1.00 75.88 91 ARG A C 1
ATOM 685 O O . ARG A 1 91 ? -11.321 1.119 12.998 1.00 75.88 91 ARG A O 1
ATOM 692 N N . ALA A 1 92 ? -10.788 -1.018 13.474 1.00 71.12 92 ALA A N 1
ATOM 693 C CA . ALA A 1 92 ? -10.313 -1.399 12.145 1.00 71.12 92 ALA A CA 1
ATOM 694 C C . ALA A 1 92 ? -11.454 -1.798 11.196 1.00 71.12 92 ALA A C 1
ATOM 696 O O . ALA A 1 92 ? -11.322 -1.672 9.979 1.00 71.12 92 ALA A O 1
ATOM 697 N N . VAL A 1 93 ? -12.588 -2.251 11.735 1.00 65.00 93 VAL A N 1
ATOM 698 C CA . VAL A 1 93 ? -13.836 -2.352 10.977 1.00 65.00 93 VAL A CA 1
ATOM 699 C C . VAL A 1 93 ? -14.418 -0.943 10.889 1.00 65.00 93 VAL A C 1
ATOM 701 O O . VAL A 1 93 ? -14.779 -0.384 11.926 1.00 65.00 93 VAL A O 1
ATOM 704 N N . PRO A 1 94 ? -14.527 -0.333 9.693 1.00 57.66 94 PRO A N 1
ATOM 705 C CA . PRO A 1 94 ? -15.284 0.897 9.565 1.00 57.66 94 PRO A CA 1
ATOM 706 C C . PRO A 1 94 ? -16.693 0.577 10.053 1.00 57.66 94 PRO A C 1
ATOM 708 O O . PRO A 1 94 ? -17.363 -0.268 9.458 1.00 57.66 94 PRO A O 1
ATOM 711 N N . ALA A 1 95 ? -17.134 1.212 11.144 1.00 50.03 95 ALA A N 1
ATOM 712 C CA . ALA A 1 95 ? -18.554 1.284 11.445 1.00 50.03 95 ALA A CA 1
ATOM 713 C C . ALA A 1 95 ? -19.185 1.779 10.153 1.00 50.03 95 ALA A C 1
ATOM 715 O O . ALA A 1 95 ? -18.837 2.881 9.722 1.00 50.03 95 ALA A O 1
ATOM 716 N N . ALA A 1 96 ? -19.958 0.921 9.481 1.00 43.41 96 ALA A N 1
ATOM 717 C CA . ALA A 1 96 ? -20.550 1.226 8.195 1.00 43.41 96 ALA A CA 1
ATOM 718 C C . ALA A 1 96 ? -21.141 2.630 8.308 1.00 43.41 96 ALA A C 1
ATOM 720 O O . ALA A 1 96 ? -22.126 2.843 9.017 1.00 43.41 96 ALA A O 1
ATOM 721 N N . ARG A 1 97 ? -20.477 3.620 7.698 1.00 46.06 97 ARG A N 1
ATOM 722 C CA . ARG A 1 97 ? -21.050 4.948 7.545 1.00 46.06 97 ARG A CA 1
ATOM 723 C C . ARG A 1 97 ? -22.097 4.740 6.479 1.00 46.06 97 ARG A C 1
ATOM 725 O O . ARG A 1 97 ? -21.830 4.887 5.294 1.00 46.06 97 ARG A O 1
ATOM 732 N N . GLY A 1 98 ? -23.247 4.251 6.935 1.00 35.94 98 GLY A N 1
ATOM 733 C CA . GLY A 1 98 ? -24.435 4.150 6.135 1.00 35.94 98 GLY A CA 1
ATOM 734 C C . GLY A 1 98 ? -24.660 5.512 5.514 1.00 35.94 98 GLY A C 1
ATOM 735 O O . GLY A 1 98 ? -24.708 6.531 6.206 1.00 35.94 98 GLY A O 1
ATOM 736 N N . SER A 1 99 ? -24.788 5.503 4.199 1.00 47.19 99 SER A N 1
ATOM 737 C CA . SER A 1 99 ? -25.582 6.459 3.452 1.00 47.19 99 SER A CA 1
ATOM 738 C C . SER A 1 99 ? -27.009 6.426 4.014 1.00 47.19 99 SER A C 1
ATOM 740 O O . SER A 1 99 ? -27.901 5.797 3.464 1.00 47.19 99 SER A O 1
ATOM 742 N N . ALA A 1 100 ? -27.209 7.042 5.173 1.00 43.53 100 ALA A N 1
ATOM 743 C CA . ALA A 1 100 ? -28.502 7.344 5.752 1.00 43.53 100 ALA A CA 1
ATOM 744 C C . ALA A 1 100 ? -28.401 8.798 6.197 1.00 43.53 100 ALA A C 1
ATOM 746 O O . ALA A 1 100 ? -27.732 9.135 7.177 1.00 43.53 100 ALA A O 1
ATOM 747 N N . GLY A 1 101 ? -28.972 9.665 5.364 1.00 39.75 101 GLY A N 1
ATOM 748 C CA . GLY A 1 101 ? -28.934 11.104 5.520 1.00 39.75 101 GLY A CA 1
ATOM 749 C C . GLY A 1 101 ? -29.328 11.568 6.920 1.00 39.75 101 GLY A C 1
ATOM 750 O O . GLY A 1 101 ? -30.154 10.968 7.601 1.00 39.75 101 GLY A O 1
ATOM 751 N N . ALA A 1 102 ? -28.709 12.675 7.319 1.00 52.41 102 ALA A N 1
ATOM 752 C CA . ALA A 1 102 ? -29.332 13.750 8.080 1.00 52.41 102 ALA A CA 1
ATOM 753 C C . ALA A 1 102 ? -30.453 13.352 9.062 1.00 52.41 102 ALA A C 1
ATOM 755 O O . ALA A 1 102 ? -31.569 13.850 8.987 1.00 52.41 102 ALA A O 1
ATOM 756 N N . ALA A 1 103 ? -30.131 12.559 10.078 1.00 48.94 103 ALA A N 1
ATOM 757 C CA . ALA A 1 103 ? -30.856 12.616 11.338 1.00 48.94 103 ALA A CA 1
ATOM 758 C C . ALA A 1 103 ? -29.915 13.218 12.374 1.00 48.94 103 ALA A C 1
ATOM 760 O O . ALA A 1 103 ? -29.287 12.528 13.178 1.00 48.94 103 ALA A O 1
ATOM 761 N N . ARG A 1 104 ? -29.825 14.552 12.342 1.00 53.66 104 ARG A N 1
ATOM 762 C CA . ARG A 1 104 ? -29.377 15.373 13.468 1.00 53.66 104 ARG A CA 1
ATOM 763 C C . ARG A 1 104 ? -30.306 15.068 14.643 1.00 53.66 104 ARG A C 1
ATOM 765 O O . ARG A 1 104 ? -31.247 15.811 14.909 1.00 53.66 104 ARG A O 1
ATOM 772 N N . ARG A 1 105 ? -30.069 13.956 15.344 1.00 50.53 105 ARG A N 1
ATOM 773 C CA . ARG A 1 105 ? -30.683 13.686 16.641 1.00 50.53 105 ARG A CA 1
ATOM 774 C C . ARG A 1 105 ? -30.160 14.764 17.572 1.00 50.53 105 ARG A C 1
ATOM 776 O O . ARG A 1 105 ? -29.035 14.711 18.064 1.00 50.53 105 ARG A O 1
ATOM 783 N N . ARG A 1 106 ? -30.985 15.795 17.748 1.00 48.69 106 ARG A N 1
ATOM 784 C CA . ARG A 1 106 ? -30.904 16.725 18.867 1.00 48.69 106 ARG A CA 1
ATOM 785 C C . ARG A 1 106 ? -30.709 15.873 20.119 1.00 48.69 106 ARG A C 1
ATOM 787 O O . ARG A 1 106 ? -31.596 15.102 20.472 1.00 48.69 106 ARG A O 1
ATOM 794 N N . ARG A 1 107 ? -29.542 15.979 20.759 1.00 47.62 107 ARG A N 1
ATOM 795 C CA . ARG A 1 107 ? -29.371 15.527 22.141 1.00 47.62 107 ARG A CA 1
ATOM 796 C C . ARG A 1 107 ? -30.443 16.246 22.966 1.00 47.62 107 ARG A C 1
ATOM 798 O O . ARG A 1 107 ? -30.406 17.480 22.995 1.00 47.62 107 ARG A O 1
ATOM 805 N N . PRO A 1 108 ? -31.374 15.548 23.632 1.00 43.53 108 PRO A N 1
ATOM 806 C CA . PRO A 1 108 ? -32.093 16.172 24.722 1.00 43.53 108 PRO A CA 1
ATOM 807 C C . PRO A 1 108 ? -31.048 16.455 25.803 1.00 43.53 108 PRO A C 1
ATOM 809 O O . PRO A 1 108 ? -30.352 15.551 26.268 1.00 43.53 108 PRO A O 1
ATOM 812 N N . ARG A 1 109 ? -30.884 17.730 26.160 1.00 52.88 109 ARG A N 1
ATOM 813 C CA . ARG A 1 109 ? -30.280 18.094 27.439 1.00 52.88 109 ARG A CA 1
ATOM 814 C C . ARG A 1 109 ? -31.246 17.600 28.513 1.00 52.88 109 ARG A C 1
ATOM 816 O O . ARG A 1 109 ? -32.253 18.255 28.748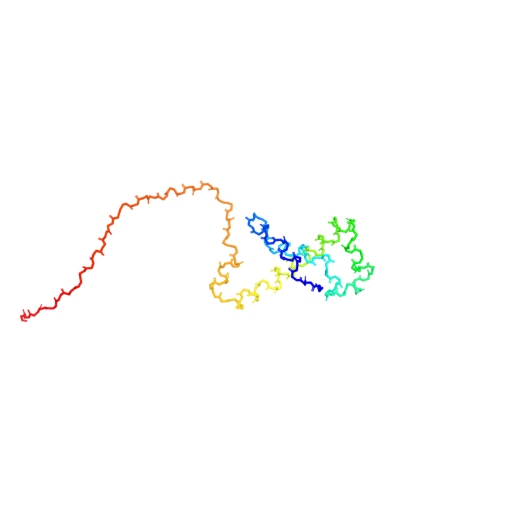 1.00 52.88 109 ARG A O 1
ATOM 823 N N . SER A 1 110 ? -30.963 16.462 29.137 1.00 52.19 110 SER A N 1
ATOM 824 C CA . SER A 1 110 ? -31.594 16.150 30.417 1.00 52.19 110 SER A CA 1
ATOM 825 C C . SER A 1 110 ? -30.870 16.945 31.505 1.00 52.19 110 SER A C 1
ATOM 827 O O . SER A 1 110 ? -29.650 16.804 31.635 1.00 52.19 110 SER A O 1
ATOM 829 N N . PRO A 1 111 ? -31.576 17.806 32.258 1.00 52.16 111 PRO A N 1
ATOM 830 C CA . PRO A 1 111 ? -31.021 18.430 33.444 1.00 52.16 111 PRO A CA 1
ATOM 831 C C . PRO A 1 111 ? -30.878 17.359 34.529 1.00 52.16 111 PRO A C 1
ATOM 833 O O . PRO A 1 111 ? -31.632 16.386 34.575 1.00 52.16 111 PRO A O 1
ATOM 836 N N . GLY A 1 112 ? -29.841 17.507 35.347 1.00 50.53 112 GLY A N 1
ATOM 837 C CA . GLY A 1 112 ? -29.379 16.468 36.249 1.00 50.53 112 GLY A CA 1
ATOM 838 C C . GLY A 1 112 ? -30.423 15.965 37.241 1.00 50.53 112 GLY A C 1
ATOM 839 O O . GLY A 1 112 ? -31.317 16.682 37.680 1.00 50.53 112 GLY A O 1
ATOM 840 N N . ARG A 1 113 ? -30.204 14.734 37.695 1.00 51.50 113 ARG A N 1
ATOM 841 C CA . ARG A 1 113 ? -30.510 14.365 39.070 1.00 51.50 113 ARG A CA 1
ATOM 842 C C . ARG A 1 113 ? -29.338 13.578 39.620 1.00 51.50 113 ARG A C 1
ATOM 844 O O . ARG A 1 113 ? -29.026 12.477 39.184 1.00 51.50 113 ARG A O 1
ATOM 851 N N . TRP A 1 114 ? -28.675 14.250 40.547 1.00 49.47 114 TRP A N 1
ATOM 852 C CA . TRP A 1 114 ? -27.747 13.715 41.515 1.00 49.47 114 TRP A CA 1
ATOM 853 C C . TRP A 1 114 ? -28.373 12.499 42.194 1.00 49.47 114 TRP A C 1
ATOM 855 O O . TRP A 1 114 ? -29.411 12.632 42.842 1.00 49.47 114 TRP A O 1
ATOM 865 N N . TRP A 1 115 ? -27.744 11.334 42.070 1.00 42.22 115 TRP A N 1
ATOM 866 C CA . TRP A 1 115 ? -27.994 10.246 43.004 1.00 42.22 115 TRP A CA 1
ATOM 867 C C . TRP A 1 115 ? -26.881 10.281 44.041 1.00 42.22 115 TRP A C 1
ATOM 869 O O . TRP A 1 115 ? -25.791 9.744 43.859 1.00 42.22 115 TRP A O 1
ATOM 879 N N . SER A 1 116 ? -27.151 11.053 45.092 1.00 49.06 116 SER A N 1
ATOM 880 C CA . SER A 1 116 ? -26.406 11.025 46.336 1.00 49.06 116 SER A CA 1
ATOM 881 C C . SER A 1 116 ? -26.579 9.651 46.972 1.00 49.06 116 SER A C 1
ATOM 883 O O . SER A 1 116 ? -27.688 9.135 47.109 1.00 49.06 116 SER A O 1
ATOM 885 N N . GLY A 1 117 ? -25.448 9.052 47.331 1.00 49.34 117 GLY A N 1
ATOM 886 C CA . GLY A 1 117 ? -25.408 7.790 48.043 1.00 49.34 117 GLY A CA 1
ATOM 887 C C . GLY A 1 117 ? -26.165 7.851 49.368 1.00 49.34 117 GLY A C 1
ATOM 888 O O . GLY A 1 117 ? -26.125 8.846 50.091 1.00 49.34 117 GLY A O 1
ATOM 889 N N . ARG A 1 118 ? -26.817 6.735 49.690 1.00 42.88 118 ARG A N 1
ATOM 890 C CA . ARG A 1 118 ? -27.129 6.326 51.060 1.00 42.88 118 ARG A CA 1
ATOM 891 C C . ARG A 1 118 ? -27.295 4.800 51.106 1.00 42.88 118 ARG A C 1
ATOM 893 O O . ARG A 1 118 ? -28.317 4.253 50.715 1.00 42.88 118 ARG A O 1
ATOM 900 N N . ARG A 1 119 ? -26.247 4.119 51.564 1.00 48.31 119 ARG A N 1
ATOM 901 C CA . ARG A 1 119 ? -26.326 3.014 52.546 1.00 48.31 119 ARG A CA 1
ATOM 902 C C . ARG A 1 119 ? -25.781 3.599 53.868 1.00 48.31 119 ARG A C 1
ATOM 904 O O . ARG A 1 119 ? -25.092 4.618 53.753 1.00 48.31 119 ARG A O 1
ATOM 911 N N . PRO A 1 120 ? -25.966 3.021 55.075 1.00 51.66 120 PRO A N 1
ATOM 912 C CA . PRO A 1 120 ? -26.598 1.759 55.518 1.00 51.66 120 PRO A CA 1
ATOM 913 C C . PRO A 1 120 ? -27.770 2.063 56.515 1.00 51.66 120 PRO A C 1
ATOM 915 O O . PRO A 1 120 ? -28.160 3.219 56.599 1.00 51.66 120 PRO A O 1
ATOM 918 N N . THR A 1 121 ? -28.497 1.155 57.185 1.00 49.09 121 THR A N 1
ATOM 919 C CA . THR A 1 121 ? -28.094 0.215 58.257 1.00 49.09 121 THR A CA 1
ATOM 920 C C . THR A 1 121 ? -29.210 -0.778 58.614 1.00 49.09 121 THR A C 1
ATOM 922 O O . THR A 1 121 ? -30.396 -0.480 58.505 1.00 49.09 121 THR A O 1
ATOM 925 N N . CYS A 1 122 ? -28.777 -1.942 59.097 1.00 48.00 122 CYS A N 1
ATOM 926 C CA . CYS A 1 122 ? -29.551 -3.000 59.736 1.00 48.00 122 CYS A CA 1
ATOM 927 C C . CYS A 1 122 ? -30.151 -2.576 61.094 1.00 48.00 122 CYS A C 1
ATOM 929 O O . CYS A 1 122 ? -29.469 -1.908 61.861 1.00 48.00 122 CYS A O 1
ATOM 931 N N . CYS A 1 123 ? -31.367 -3.051 61.381 1.00 50.78 123 CYS A N 1
ATOM 932 C CA . CYS A 1 123 ? -32.005 -3.366 62.679 1.00 50.78 123 CYS A CA 1
ATOM 933 C C . CYS A 1 123 ? -33.245 -4.207 62.286 1.00 50.78 123 CYS A C 1
ATOM 935 O O . CYS A 1 123 ? -33.904 -3.850 61.317 1.00 50.78 123 CYS A O 1
ATOM 937 N N . GLY A 1 124 ? -33.601 -5.365 62.838 1.00 43.25 124 GLY A N 1
ATOM 938 C CA . GLY A 1 124 ? -33.527 -5.833 64.218 1.00 43.25 124 GLY A CA 1
ATOM 939 C C . GLY A 1 124 ? -34.966 -6.020 64.735 1.00 43.25 124 GLY A C 1
ATOM 940 O O . GLY A 1 124 ? -35.716 -5.051 64.761 1.00 43.25 124 GLY A O 1
ATOM 941 N N . THR A 1 125 ? -35.302 -7.246 65.164 1.00 50.12 125 THR A N 1
ATOM 942 C CA . THR A 1 125 ? -36.476 -7.691 65.964 1.00 50.12 125 THR A CA 1
ATOM 943 C C . THR A 1 125 ? -37.888 -7.682 65.353 1.00 50.12 125 THR A C 1
ATOM 945 O O . THR A 1 125 ? -38.536 -6.648 65.227 1.00 50.12 125 THR A O 1
ATOM 948 N N . THR A 1 126 ? -38.442 -8.879 65.140 1.00 52.50 126 THR A N 1
ATOM 949 C CA . THR A 1 126 ? -39.549 -9.418 65.960 1.00 52.50 126 THR A CA 1
ATOM 950 C C . THR A 1 126 ? -39.518 -10.939 65.931 1.00 52.50 126 THR A C 1
ATOM 952 O O . THR A 1 126 ? -39.047 -11.485 64.908 1.00 52.50 126 THR A O 1
#

Sequence (126 aa):
MPFTLAHPAAVLPLLRTPLAPSALVAGSVAPDLPYYASLQWLGGDYNLTLTHEWSSVLWLDPLIGLVLLAAFQVLFKRPLLALLPPAAAGRAVPAARGSAGAARRRRPRSPGRWWSGRRPTCCGTT

Foldseek 3Di:
DPDLCPQLVVCVVVVVDPDDSLLSSLLSCQLVVCVVDPPVVVPDDSHSVCSPDPVCNVPVSNVSSVVSSVCCVPPPVVVVLVPDDPVVSVVSPPPPPDPPDDPPPDDPPDDDDDPDDDDDDDDDDD

Radius of gyration: 26.0 Å; chains: 1; bounding box: 58×32×85 Å

Secondary structure (DSSP, 8-state):
---TTHHHHHTGGGGGSSS-HHHHHHHHHGGGHHHHS--GGGSS---HHHHTSTTGGGTHHHHHHHHHHHHIIIIIHHHHHHHS-HHHHHHHS----------------PPP--------------

InterPro domains:
  IPR025238 Protein of unknown function DUF4184 [PF13803] (1-91)